Protein AF-A0A068NYD3-F1 (afdb_monomer)

Radius of gyration: 20.87 Å; Cα contacts (8 Å, |Δi|>4): 36; chains: 1; bounding box: 43×23×72 Å

Solvent-accessible surface area (backbone atoms only — not comparable to full-atom values): 6885 Å² total; per-residue (Å²): 129,61,69,72,59,52,58,53,51,62,75,49,73,64,50,73,67,46,50,54,52,45,50,53,50,46,52,56,43,50,52,53,52,49,50,52,62,70,72,45,58,91,89,52,62,68,66,62,52,49,62,60,47,47,58,55,53,51,52,44,47,54,59,46,49,74,66,44,53,74,72,40,41,55,53,50,53,50,54,48,52,52,48,50,49,49,54,73,71,51,92,68,76,65,102,68,69,100,66,81,82,77,86,81,90,78,84,80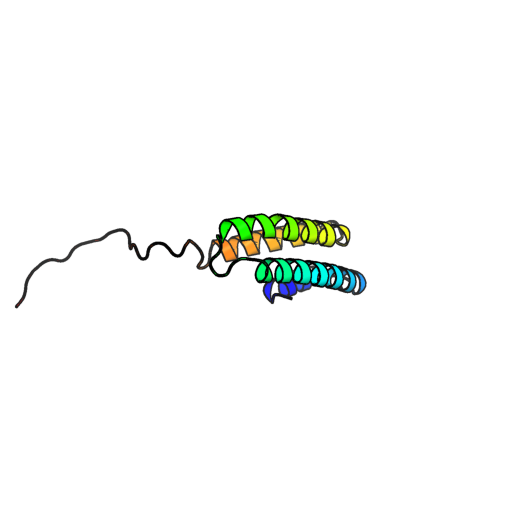,88,86,136

Mean predicted aligned error: 11.43 Å

Structure (mmCIF, N/CA/C/O backbone):
data_AF-A0A068NYD3-F1
#
_entry.id   AF-A0A068NYD3-F1
#
loop_
_atom_site.group_PDB
_atom_site.id
_atom_site.type_symbol
_atom_site.label_atom_id
_atom_site.label_alt_id
_atom_site.label_comp_id
_atom_site.label_asym_id
_atom_site.label_entity_id
_atom_site.label_seq_id
_atom_site.pdbx_PDB_ins_code
_atom_site.Cartn_x
_atom_site.Cartn_y
_atom_site.Cartn_z
_atom_site.occupancy
_atom_site.B_iso_or_equiv
_atom_site.auth_seq_id
_atom_site.auth_comp_id
_atom_site.auth_asym_id
_atom_site.auth_atom_id
_atom_site.pdbx_PDB_model_num
ATOM 1 N N . MET A 1 1 ? 3.382 7.100 -2.238 1.00 56.47 1 MET A N 1
ATOM 2 C CA . MET A 1 1 ? 1.978 6.631 -2.167 1.00 56.47 1 MET A CA 1
ATOM 3 C C . MET A 1 1 ? 1.281 6.905 -3.485 1.00 56.47 1 MET A C 1
ATOM 5 O O . MET A 1 1 ? 1.164 8.067 -3.857 1.00 56.47 1 MET A O 1
ATOM 9 N N . ALA A 1 2 ? 0.785 5.872 -4.167 1.00 69.44 2 ALA A N 1
ATOM 10 C CA . ALA A 1 2 ? -0.208 6.081 -5.218 1.00 69.44 2 ALA A CA 1
ATOM 11 C C . ALA A 1 2 ? -1.500 6.629 -4.584 1.00 69.44 2 ALA A C 1
ATOM 13 O O . ALA A 1 2 ? -1.915 6.143 -3.530 1.00 69.44 2 ALA A O 1
ATOM 14 N N . LYS A 1 3 ? -2.141 7.620 -5.218 1.00 74.50 3 LYS A N 1
ATOM 15 C CA . LYS A 1 3 ? -3.353 8.286 -4.697 1.00 74.50 3 LYS A CA 1
ATOM 16 C C . LYS A 1 3 ? -4.439 7.280 -4.289 1.00 74.50 3 LYS A C 1
ATOM 18 O O . LYS A 1 3 ? -4.979 7.356 -3.194 1.00 74.50 3 LYS A O 1
ATOM 23 N N . MET A 1 4 ? -4.639 6.258 -5.118 1.00 77.62 4 MET A N 1
ATOM 24 C CA . MET A 1 4 ? -5.637 5.210 -4.899 1.00 77.62 4 MET A CA 1
ATOM 25 C C . MET A 1 4 ? -5.388 4.378 -3.624 1.00 77.62 4 MET A C 1
ATOM 27 O O . MET A 1 4 ? -6.327 3.984 -2.937 1.00 77.62 4 MET A O 1
ATOM 31 N N . GLU A 1 5 ? -4.126 4.128 -3.275 1.00 77.69 5 GLU A N 1
ATOM 32 C CA . GLU A 1 5 ? -3.754 3.367 -2.076 1.00 77.69 5 GLU A CA 1
ATOM 33 C C . GLU A 1 5 ? -3.934 4.208 -0.802 1.00 77.69 5 GLU A C 1
ATOM 35 O O . GLU A 1 5 ? -4.422 3.707 0.213 1.00 77.69 5 GLU A O 1
ATOM 40 N N . ALA A 1 6 ? -3.627 5.507 -0.877 1.00 81.69 6 ALA A N 1
ATOM 41 C CA . ALA A 1 6 ? -3.877 6.448 0.211 1.00 81.69 6 ALA A CA 1
ATOM 42 C C . ALA A 1 6 ? -5.379 6.580 0.523 1.00 81.69 6 ALA A C 1
ATOM 44 O O . ALA A 1 6 ? -5.766 6.515 1.691 1.00 81.69 6 ALA A O 1
ATOM 45 N N . ASP A 1 7 ? -6.223 6.677 -0.509 1.00 85.06 7 ASP A N 1
ATOM 46 C CA . ASP A 1 7 ? -7.680 6.793 -0.362 1.00 85.06 7 ASP A CA 1
ATOM 47 C C . ASP A 1 7 ? -8.296 5.546 0.299 1.00 85.06 7 ASP A C 1
ATOM 49 O O . ASP A 1 7 ? -9.231 5.640 1.095 1.00 85.06 7 ASP A O 1
ATOM 53 N N . MET A 1 8 ? -7.756 4.357 0.021 1.00 84.75 8 MET A N 1
ATOM 54 C CA . MET A 1 8 ? -8.180 3.122 0.686 1.00 84.75 8 MET A CA 1
ATOM 55 C C . MET A 1 8 ? -7.777 3.092 2.152 1.00 84.75 8 MET A C 1
ATOM 57 O O . MET A 1 8 ? -8.605 2.783 3.004 1.00 84.75 8 MET A O 1
ATOM 61 N N . PHE A 1 9 ? -6.530 3.442 2.464 1.00 84.88 9 PHE A N 1
ATOM 62 C CA . PHE A 1 9 ? -6.062 3.478 3.847 1.00 84.88 9 PHE A CA 1
ATOM 63 C C . PHE A 1 9 ? -6.780 4.538 4.689 1.00 84.88 9 PHE A C 1
ATOM 65 O O . PHE A 1 9 ? -6.995 4.316 5.883 1.00 84.88 9 PHE A O 1
ATOM 72 N N . ALA A 1 10 ? -7.226 5.637 4.078 1.00 86.38 10 ALA A N 1
ATOM 73 C CA . ALA A 1 10 ? -8.085 6.617 4.735 1.00 86.38 10 ALA A CA 1
ATOM 74 C C . ALA A 1 10 ? -9.421 6.001 5.198 1.00 86.38 10 ALA A C 1
ATOM 76 O O . ALA A 1 10 ? -9.885 6.300 6.294 1.00 86.38 10 ALA A O 1
ATOM 77 N N . LYS A 1 11 ? -9.997 5.065 4.429 1.00 87.50 11 LYS A N 1
ATOM 78 C CA . LYS A 1 11 ? -11.266 4.385 4.760 1.00 87.50 11 LYS A CA 1
ATOM 79 C C . LYS A 1 11 ? -11.144 3.301 5.841 1.00 87.50 11 LYS A C 1
ATOM 81 O O . LYS A 1 11 ? -12.171 2.820 6.328 1.00 87.50 11 LYS A O 1
ATOM 86 N N . LEU A 1 12 ? -9.929 2.883 6.203 1.00 88.25 12 LEU A N 1
ATOM 87 C CA . LEU A 1 12 ? -9.676 1.800 7.167 1.00 88.25 12 LEU A CA 1
ATOM 88 C C . LEU A 1 12 ? -9.551 2.270 8.622 1.00 88.25 12 LEU A C 1
ATOM 90 O O . LEU A 1 12 ? -9.326 1.435 9.499 1.00 88.25 12 LEU A O 1
ATOM 94 N N . ASN A 1 13 ? -9.685 3.576 8.889 1.00 87.62 13 ASN A N 1
ATOM 95 C CA . ASN A 1 13 ? -9.557 4.150 10.234 1.00 87.62 13 ASN A CA 1
ATOM 96 C C . ASN A 1 13 ? -8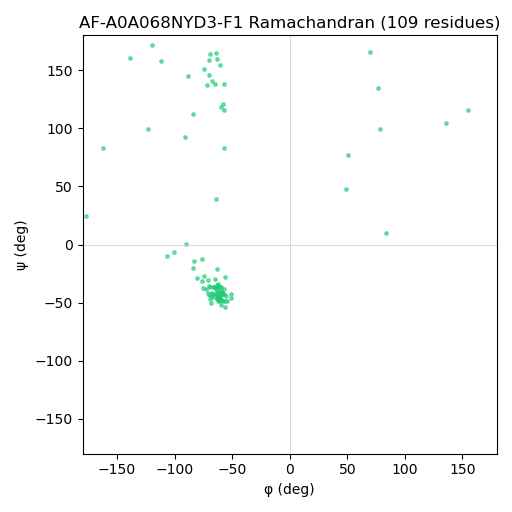.284 3.661 10.953 1.00 87.62 13 ASN A C 1
ATOM 98 O O . ASN A 1 13 ? -8.324 3.183 12.084 1.00 87.62 13 ASN A O 1
ATOM 102 N N . LEU A 1 14 ? -7.148 3.710 10.253 1.00 90.88 14 LEU A N 1
ATOM 103 C CA . LEU A 1 14 ? -5.868 3.240 10.783 1.00 90.88 14 LEU A CA 1
ATOM 104 C C . LEU A 1 14 ? -5.374 4.133 11.926 1.00 90.88 14 LEU A C 1
ATOM 106 O O . LEU A 1 14 ? -5.429 5.364 11.822 1.00 90.88 14 LEU A O 1
ATOM 110 N N . THR A 1 15 ? -4.792 3.520 12.957 1.00 92.75 15 THR A N 1
ATOM 111 C CA . THR A 1 15 ? -4.102 4.252 14.029 1.00 92.75 15 THR A CA 1
ATOM 112 C C . THR A 1 15 ? -2.807 4.896 13.522 1.00 92.75 15 THR A C 1
ATOM 114 O O . THR A 1 15 ? -2.288 4.541 12.456 1.00 92.75 15 THR A O 1
ATOM 117 N N . ALA A 1 16 ? -2.255 5.845 14.284 1.00 91.12 16 ALA A N 1
ATOM 118 C CA . ALA A 1 16 ? -0.978 6.480 13.951 1.00 91.12 16 ALA A CA 1
ATOM 119 C C . ALA A 1 16 ? 0.158 5.448 13.800 1.00 91.12 16 ALA A C 1
ATOM 121 O O . ALA A 1 16 ? 0.908 5.492 12.821 1.00 91.12 16 ALA A O 1
ATOM 122 N N . ASP A 1 17 ? 0.215 4.461 14.697 1.00 91.88 17 ASP A N 1
ATOM 123 C CA . ASP A 1 17 ? 1.225 3.400 14.659 1.00 91.88 17 ASP A CA 1
ATOM 124 C C . ASP A 1 17 ? 1.065 2.479 13.449 1.00 91.88 17 ASP A C 1
ATOM 126 O O . ASP A 1 17 ? 2.048 2.158 12.777 1.00 91.88 17 ASP A O 1
ATOM 130 N N . GLN A 1 18 ? -0.173 2.095 13.116 1.00 92.06 18 GLN A N 1
ATOM 131 C CA . GLN A 1 18 ? -0.460 1.307 11.914 1.00 92.06 18 GLN A CA 1
ATOM 132 C C . GLN A 1 18 ? -0.023 2.065 10.657 1.00 92.06 18 GLN A C 1
ATOM 134 O O . GLN A 1 18 ? 0.674 1.505 9.810 1.00 92.06 18 GLN A O 1
ATOM 139 N N . LYS A 1 19 ? -0.354 3.360 10.558 1.00 90.44 19 LYS A N 1
ATOM 140 C CA . LYS A 1 19 ? 0.073 4.222 9.444 1.00 90.44 19 LYS A CA 1
ATOM 141 C C . LYS A 1 19 ? 1.598 4.295 9.340 1.00 90.44 19 LYS A C 1
ATOM 143 O O . LYS A 1 19 ? 2.126 4.216 8.232 1.00 90.44 19 LYS A O 1
ATOM 148 N N . LYS A 1 20 ? 2.312 4.419 10.465 1.00 92.25 20 LYS A N 1
ATOM 149 C CA . LYS A 1 20 ? 3.783 4.467 10.491 1.00 92.25 20 LYS A CA 1
ATOM 150 C C . LYS A 1 20 ? 4.399 3.155 9.992 1.00 92.25 20 LYS A C 1
ATOM 152 O O . LYS A 1 20 ? 5.270 3.197 9.125 1.00 92.25 20 LYS A O 1
ATOM 157 N N . LYS A 1 21 ? 3.900 2.001 10.456 1.00 93.00 21 LYS A N 1
ATOM 158 C CA . LYS A 1 21 ? 4.350 0.675 9.988 1.00 93.00 21 LYS A CA 1
ATOM 159 C C . LYS A 1 21 ? 4.076 0.472 8.495 1.00 93.00 21 LYS A C 1
ATOM 161 O O . LYS A 1 21 ? 4.979 0.095 7.753 1.00 93.00 21 LYS A O 1
ATOM 166 N N . ILE A 1 22 ? 2.868 0.809 8.037 1.00 91.38 22 ILE A N 1
ATOM 167 C CA . ILE A 1 22 ? 2.469 0.691 6.624 1.00 91.38 22 ILE A CA 1
ATOM 168 C C . ILE A 1 22 ? 3.346 1.565 5.721 1.00 91.38 22 ILE A C 1
ATOM 170 O O . ILE A 1 22 ? 3.774 1.094 4.668 1.00 91.38 22 ILE A O 1
ATOM 174 N N . LYS A 1 23 ? 3.671 2.799 6.132 1.00 90.81 23 LYS A N 1
ATOM 175 C CA . LYS A 1 23 ? 4.616 3.661 5.400 1.00 90.81 23 LYS A CA 1
ATOM 176 C C . LYS A 1 23 ? 5.998 3.014 5.268 1.00 90.81 23 LYS A C 1
ATOM 178 O O . LYS A 1 23 ? 6.582 3.071 4.191 1.00 90.81 23 LYS A O 1
ATOM 183 N N . GLY A 1 24 ? 6.495 2.365 6.324 1.00 92.75 24 GLY A N 1
ATOM 184 C CA . GLY A 1 24 ? 7.756 1.618 6.282 1.00 92.75 24 GLY A CA 1
ATOM 185 C C . GLY A 1 24 ? 7.721 0.466 5.272 1.00 92.75 24 GLY A C 1
ATOM 186 O O . GLY A 1 24 ? 8.601 0.357 4.418 1.00 92.75 24 GLY A O 1
ATOM 187 N N . PHE A 1 25 ? 6.659 -0.344 5.297 1.00 93.38 25 PHE A N 1
ATOM 188 C CA . PHE A 1 25 ? 6.471 -1.421 4.318 1.00 93.38 25 PHE A CA 1
ATOM 189 C C . PHE A 1 25 ? 6.346 -0.894 2.888 1.00 93.38 25 PHE A C 1
ATOM 191 O O . PHE A 1 25 ? 6.833 -1.522 1.948 1.00 93.38 25 PHE A O 1
ATOM 198 N N . GLN A 1 26 ? 5.719 0.269 2.715 1.00 90.19 26 GLN A N 1
ATOM 199 C CA . GLN A 1 26 ? 5.544 0.881 1.407 1.00 90.19 26 GLN A CA 1
ATOM 200 C C . GLN A 1 26 ? 6.867 1.397 0.852 1.00 90.19 26 GLN A C 1
ATOM 202 O O . GLN A 1 26 ? 7.173 1.114 -0.297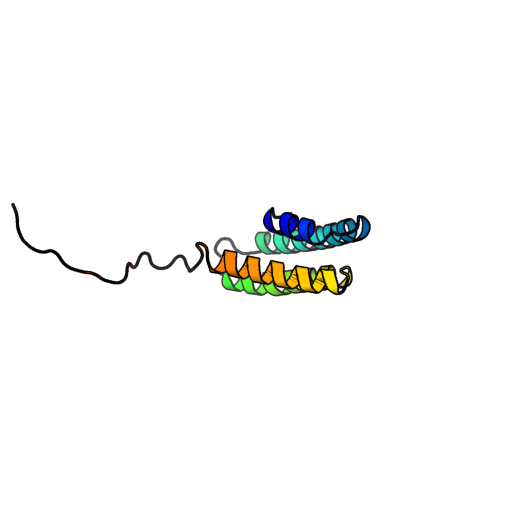 1.00 90.19 26 GLN A O 1
ATOM 207 N N . ALA A 1 27 ? 7.693 2.056 1.667 1.00 92.44 27 ALA A N 1
ATOM 208 C CA . ALA A 1 27 ? 9.030 2.472 1.252 1.00 92.44 27 ALA A CA 1
ATOM 209 C C . ALA A 1 27 ? 9.888 1.270 0.816 1.00 92.44 27 ALA A C 1
ATOM 211 O O . ALA A 1 27 ? 10.557 1.321 -0.216 1.00 92.44 27 ALA A O 1
ATOM 212 N N . ALA A 1 28 ? 9.814 0.155 1.554 1.00 92.31 28 ALA A N 1
ATOM 213 C CA . ALA A 1 28 ? 10.510 -1.078 1.193 1.00 92.31 28 ALA A CA 1
ATOM 214 C C . ALA A 1 28 ? 9.996 -1.676 -0.130 1.00 92.31 28 ALA A C 1
ATOM 216 O O . ALA A 1 28 ? 10.792 -2.100 -0.972 1.00 92.31 28 ALA A O 1
ATOM 217 N N . ARG A 1 29 ? 8.673 -1.688 -0.339 1.00 92.81 29 ARG A N 1
ATOM 218 C CA . ARG A 1 29 ? 8.059 -2.081 -1.613 1.00 92.81 29 ARG A CA 1
ATOM 219 C C . ARG A 1 29 ? 8.531 -1.169 -2.743 1.00 92.81 29 ARG A C 1
ATOM 221 O O . ARG A 1 29 ? 9.006 -1.679 -3.749 1.00 92.81 29 ARG A O 1
ATOM 228 N N . ASP A 1 30 ? 8.432 0.144 -2.578 1.00 90.75 30 ASP A N 1
ATOM 229 C CA . ASP A 1 30 ? 8.775 1.136 -3.598 1.00 90.75 30 ASP A CA 1
ATOM 230 C C . ASP A 1 30 ? 10.248 1.018 -4.012 1.00 90.75 30 ASP A C 1
ATOM 232 O O . ASP A 1 30 ? 10.555 1.043 -5.202 1.00 90.75 30 ASP A O 1
ATOM 236 N N . ALA A 1 31 ? 11.156 0.781 -3.060 1.00 92.94 31 ALA A N 1
ATOM 237 C CA . ALA A 1 31 ? 12.563 0.516 -3.352 1.00 92.94 31 ALA A CA 1
ATOM 238 C C . ALA A 1 31 ? 12.754 -0.753 -4.203 1.00 92.94 31 ALA A C 1
ATOM 240 O O . ALA A 1 31 ? 13.476 -0.720 -5.203 1.00 92.94 31 ALA A O 1
ATOM 241 N N . LYS A 1 32 ? 12.072 -1.857 -3.857 1.00 92.19 32 LYS A N 1
ATOM 242 C CA . LYS A 1 32 ? 12.108 -3.103 -4.645 1.00 92.19 32 LYS A CA 1
ATOM 243 C C . LYS A 1 32 ? 11.536 -2.896 -6.048 1.00 92.19 32 LYS A C 1
ATOM 245 O O . LYS A 1 32 ? 12.152 -3.324 -7.018 1.00 92.19 32 LYS A O 1
ATOM 250 N N . MET A 1 33 ? 10.400 -2.207 -6.161 1.00 89.69 33 MET A N 1
ATOM 251 C CA . MET A 1 33 ? 9.743 -1.909 -7.438 1.00 89.69 33 MET A CA 1
ATOM 252 C C . MET A 1 33 ? 10.623 -1.025 -8.326 1.00 89.69 33 MET A C 1
ATOM 254 O O . MET A 1 33 ? 10.797 -1.327 -9.504 1.00 89.69 33 MET A O 1
ATOM 258 N N . LYS A 1 34 ? 11.216 0.033 -7.756 1.00 90.62 34 LYS A N 1
ATOM 259 C CA . LYS A 1 34 ? 12.134 0.931 -8.463 1.00 90.62 34 LYS A CA 1
ATOM 260 C C . LYS A 1 34 ? 13.348 0.166 -8.968 1.00 90.62 34 LYS A C 1
ATOM 262 O O . LYS A 1 34 ? 13.661 0.275 -10.147 1.00 90.62 34 LYS A O 1
ATOM 267 N N . LYS A 1 35 ? 13.977 -0.648 -8.109 1.00 90.56 35 LYS A N 1
ATOM 268 C CA . LYS A 1 35 ? 15.103 -1.503 -8.504 1.00 90.56 35 LYS A CA 1
ATOM 269 C C . LYS A 1 35 ? 14.709 -2.379 -9.688 1.00 90.56 35 LYS A C 1
ATOM 271 O O . LYS A 1 35 ? 15.408 -2.363 -10.692 1.00 90.56 35 LYS A O 1
ATOM 276 N N . LEU A 1 36 ? 13.559 -3.044 -9.601 1.00 88.38 36 LEU A N 1
ATOM 277 C CA . LEU A 1 36 ? 13.072 -3.940 -10.644 1.00 88.38 36 LEU A CA 1
ATOM 278 C C . LEU A 1 36 ? 12.846 -3.226 -11.982 1.00 88.38 36 LEU A C 1
ATOM 280 O O . LEU A 1 36 ? 13.275 -3.720 -13.018 1.00 88.38 36 LEU A O 1
ATOM 284 N N . MET A 1 37 ? 12.247 -2.033 -11.956 1.00 85.69 37 MET A N 1
ATOM 285 C CA . MET A 1 37 ? 12.072 -1.204 -13.153 1.00 85.69 37 MET A CA 1
ATOM 286 C C . MET A 1 37 ? 13.396 -0.700 -13.729 1.00 85.69 37 MET A C 1
ATOM 288 O O . MET A 1 37 ? 13.531 -0.619 -14.943 1.00 85.69 37 MET A O 1
ATOM 292 N N . THR A 1 38 ? 14.374 -0.368 -12.883 1.00 87.62 38 THR A N 1
ATOM 293 C CA . THR A 1 38 ? 15.688 0.103 -13.347 1.00 87.62 38 THR A CA 1
ATOM 294 C C . THR A 1 38 ? 16.581 -1.012 -13.882 1.00 87.62 38 THR A C 1
ATOM 296 O O . THR A 1 38 ? 17.387 -0.763 -14.769 1.00 87.62 38 THR A O 1
ATOM 299 N N . THR A 1 39 ? 16.454 -2.232 -13.353 1.00 85.44 39 THR A N 1
ATOM 300 C CA . THR A 1 39 ? 17.219 -3.400 -13.816 1.00 85.44 39 THR A CA 1
ATOM 301 C C . THR A 1 39 ? 16.586 -4.066 -15.030 1.00 85.44 39 THR A C 1
ATOM 303 O O . THR A 1 39 ? 17.210 -4.915 -15.658 1.00 85.44 39 THR A O 1
ATOM 306 N N . ALA A 1 40 ? 15.335 -3.727 -15.340 1.00 82.56 40 ALA A N 1
ATOM 307 C CA . ALA A 1 40 ? 14.647 -4.278 -16.487 1.00 82.56 40 ALA A CA 1
ATOM 308 C C . ALA A 1 40 ? 15.224 -3.711 -17.792 1.00 82.56 40 ALA A C 1
ATOM 310 O O . ALA A 1 40 ? 15.449 -2.500 -17.886 1.00 82.56 40 ALA A O 1
ATOM 311 N N . PRO A 1 41 ? 15.424 -4.552 -18.821 1.00 76.81 41 PRO A N 1
ATOM 312 C CA . PRO A 1 41 ? 15.830 -4.078 -20.136 1.00 76.81 41 PRO A CA 1
ATOM 313 C C . PRO A 1 41 ? 14.823 -3.054 -20.669 1.00 76.81 41 PRO A C 1
ATOM 315 O O . PRO A 1 41 ? 13.609 -3.256 -20.566 1.00 76.81 41 PRO A O 1
ATOM 318 N N . LYS A 1 42 ? 15.308 -1.968 -21.283 1.00 76.56 42 LYS A N 1
ATOM 319 C CA . LYS A 1 42 ? 14.434 -1.051 -22.030 1.00 76.56 42 LYS A CA 1
ATOM 320 C C . LYS A 1 42 ? 13.760 -1.839 -23.159 1.00 76.56 42 LYS A C 1
ATOM 322 O O . LYS A 1 42 ? 14.449 -2.378 -24.015 1.00 76.56 42 LYS A O 1
ATOM 327 N N . GLY A 1 43 ? 12.428 -1.924 -23.132 1.00 69.81 43 GLY A N 1
ATOM 328 C CA . GLY A 1 43 ? 11.648 -2.739 -24.076 1.00 69.81 43 GLY A CA 1
ATOM 329 C C . GLY A 1 43 ? 11.514 -4.222 -23.701 1.00 69.81 43 GLY A C 1
ATOM 330 O O . GLY A 1 43 ? 11.045 -5.005 -24.520 1.00 69.81 43 GLY A O 1
ATOM 331 N N . GLY A 1 44 ? 11.915 -4.619 -22.487 1.00 72.00 44 GLY A N 1
ATOM 332 C CA . GLY A 1 44 ? 11.754 -5.987 -21.992 1.00 72.00 44 GLY A CA 1
ATOM 333 C C . GLY A 1 44 ? 10.290 -6.419 -21.856 1.00 72.00 44 GLY A C 1
ATOM 334 O O . GLY A 1 44 ? 9.391 -5.582 -21.755 1.00 72.00 44 GLY A O 1
ATOM 335 N N . ASP A 1 45 ? 10.060 -7.737 -21.830 1.00 82.69 45 ASP A N 1
ATOM 336 C CA . ASP A 1 45 ? 8.719 -8.327 -21.783 1.00 82.69 45 ASP A CA 1
ATOM 337 C C . ASP A 1 45 ? 7.916 -7.825 -20.560 1.00 82.69 45 ASP A C 1
ATOM 339 O O . ASP A 1 45 ? 8.258 -8.134 -19.408 1.00 82.69 45 ASP A O 1
ATOM 343 N N . PRO A 1 46 ? 6.805 -7.096 -20.781 1.00 78.25 46 PRO A N 1
ATOM 344 C CA . PRO A 1 46 ? 5.924 -6.645 -19.711 1.00 78.25 46 PRO A CA 1
ATOM 345 C C . PRO A 1 46 ? 5.390 -7.790 -18.839 1.00 78.25 46 PRO A C 1
ATOM 347 O O . PRO A 1 46 ? 5.113 -7.582 -17.655 1.00 78.25 46 PRO A O 1
ATOM 350 N N . ARG A 1 47 ? 5.253 -9.009 -19.383 1.00 83.50 47 ARG A N 1
ATOM 351 C CA . ARG A 1 47 ? 4.792 -10.182 -18.623 1.00 83.50 47 ARG A CA 1
ATOM 352 C C . ARG A 1 47 ? 5.848 -10.686 -17.649 1.00 83.50 47 ARG A C 1
ATOM 354 O O . ARG A 1 47 ? 5.500 -11.069 -16.527 1.00 83.50 47 ARG A O 1
ATOM 361 N N . ALA A 1 48 ? 7.120 -10.654 -18.042 1.00 83.94 48 ALA A N 1
ATOM 362 C CA . ALA A 1 48 ? 8.232 -11.005 -17.165 1.00 83.94 48 ALA A CA 1
ATOM 363 C C . ALA A 1 48 ? 8.298 -10.035 -15.975 1.00 83.94 48 ALA A C 1
ATOM 365 O O . ALA A 1 48 ? 8.305 -10.462 -14.820 1.00 83.94 48 ALA A O 1
ATOM 366 N N . LEU A 1 49 ? 8.196 -8.732 -16.253 1.00 84.81 49 LEU A N 1
ATOM 367 C CA . LEU A 1 49 ? 8.086 -7.685 -15.234 1.00 84.81 49 LEU A CA 1
ATOM 368 C C . LEU A 1 49 ? 6.897 -7.910 -14.292 1.00 84.81 49 LEU A C 1
ATOM 370 O O . LEU A 1 49 ? 7.048 -7.890 -13.070 1.00 84.81 49 LEU A O 1
ATOM 374 N N . PHE A 1 50 ? 5.709 -8.173 -14.842 1.00 85.00 50 PHE A N 1
ATOM 375 C CA . PHE A 1 50 ? 4.507 -8.428 -14.047 1.00 85.00 50 PHE A CA 1
ATOM 376 C C . PHE A 1 50 ? 4.659 -9.642 -13.123 1.00 85.00 50 PHE A C 1
ATOM 378 O O . PHE A 1 50 ? 4.260 -9.598 -11.954 1.00 85.00 50 PHE A O 1
ATOM 385 N N . SER A 1 51 ? 5.284 -10.708 -13.623 1.00 87.94 51 SER A N 1
ATOM 386 C CA . SER A 1 51 ? 5.557 -11.923 -12.852 1.00 87.94 51 SER A CA 1
ATOM 387 C C . SER A 1 51 ? 6.476 -11.647 -11.664 1.00 87.94 51 SER A C 1
ATOM 389 O O . SER A 1 51 ? 6.264 -12.217 -10.596 1.00 87.94 51 SER A O 1
ATOM 391 N N . GLN A 1 52 ? 7.424 -10.717 -11.805 1.00 88.38 52 GLN A N 1
ATOM 392 C CA . GLN A 1 52 ? 8.293 -10.284 -10.711 1.00 88.38 52 GLN A CA 1
ATOM 393 C C . GLN A 1 52 ? 7.634 -9.261 -9.766 1.00 88.38 52 GLN A C 1
ATOM 395 O O . GLN A 1 52 ? 7.921 -9.243 -8.568 1.00 88.38 52 GLN A O 1
ATOM 400 N N . PHE A 1 53 ? 6.701 -8.439 -10.251 1.00 88.06 53 PHE A N 1
ATOM 401 C CA . PHE A 1 53 ? 5.942 -7.509 -9.406 1.00 88.06 53 PHE A CA 1
ATOM 402 C C . PHE A 1 53 ? 4.926 -8.198 -8.497 1.00 88.06 53 PHE A C 1
ATOM 404 O O . PHE A 1 53 ? 4.625 -7.711 -7.399 1.00 88.06 53 PHE A O 1
ATOM 411 N N . ARG A 1 54 ? 4.380 -9.330 -8.944 1.00 89.19 54 ARG A N 1
ATOM 412 C CA . ARG A 1 54 ? 3.393 -10.109 -8.199 1.00 89.19 54 ARG A CA 1
ATOM 413 C C . ARG A 1 54 ? 3.884 -10.533 -6.803 1.00 89.19 54 ARG A C 1
ATOM 415 O O . ARG A 1 54 ? 3.174 -10.202 -5.852 1.00 89.19 54 ARG A O 1
ATOM 422 N N . PRO A 1 55 ? 5.044 -11.196 -6.623 1.00 92.31 55 PRO A N 1
ATOM 423 C CA . PRO A 1 55 ? 5.527 -11.575 -5.295 1.00 92.31 55 PRO A CA 1
ATOM 424 C C . PRO A 1 55 ? 5.803 -10.355 -4.407 1.00 92.31 55 PRO A C 1
ATOM 426 O O . PRO A 1 55 ? 5.358 -10.334 -3.266 1.00 92.31 55 PRO A O 1
ATOM 429 N N . ILE A 1 56 ? 6.395 -9.279 -4.944 1.00 92.06 56 ILE A N 1
ATOM 430 C CA . ILE A 1 56 ? 6.632 -8.032 -4.189 1.00 92.06 56 ILE A CA 1
ATOM 431 C C . ILE 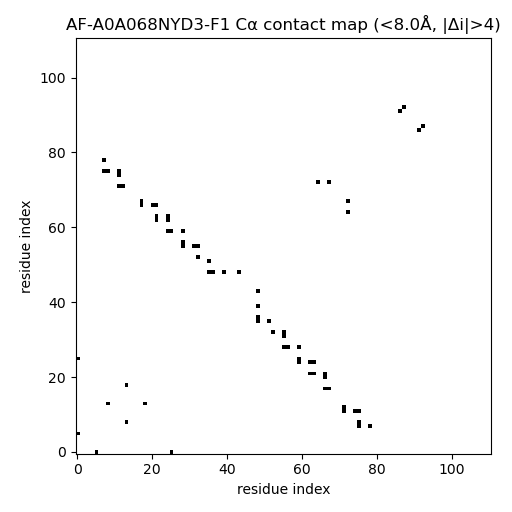A 1 56 ? 5.316 -7.461 -3.637 1.00 92.06 56 ILE A C 1
ATOM 433 O O . ILE A 1 56 ? 5.238 -7.025 -2.487 1.00 92.06 56 ILE A O 1
ATOM 437 N N . SER A 1 57 ? 4.265 -7.475 -4.457 1.00 89.50 57 SER A N 1
ATOM 438 C CA . SER A 1 57 ? 2.940 -6.995 -4.061 1.00 89.50 57 SER A CA 1
ATOM 439 C C . SER A 1 57 ? 2.263 -7.921 -3.044 1.00 89.50 57 SER A C 1
ATOM 441 O O . SER A 1 57 ? 1.564 -7.441 -2.152 1.00 89.50 57 SER A O 1
ATOM 443 N N . GLN A 1 58 ? 2.457 -9.239 -3.161 1.00 92.06 58 GLN A N 1
ATOM 444 C CA . GLN A 1 58 ? 1.942 -10.223 -2.204 1.00 92.06 58 GLN A CA 1
ATOM 445 C C . GLN A 1 58 ? 2.625 -10.103 -0.839 1.00 92.06 58 GLN A C 1
ATOM 447 O O . GLN A 1 58 ? 1.936 -10.118 0.180 1.00 92.06 58 GLN A O 1
ATOM 452 N N . ASP A 1 59 ? 3.944 -9.931 -0.813 1.00 92.88 59 ASP A N 1
ATOM 453 C CA . ASP A 1 59 ? 4.705 -9.746 0.422 1.00 92.88 59 ASP A CA 1
ATOM 454 C C . ASP A 1 59 ? 4.270 -8.476 1.145 1.00 92.88 59 ASP A C 1
ATOM 456 O O . ASP A 1 59 ? 3.920 -8.520 2.324 1.00 92.88 59 ASP A O 1
ATOM 460 N N . TYR A 1 60 ? 4.192 -7.358 0.416 1.00 92.69 60 TYR A N 1
ATOM 461 C CA . TYR A 1 60 ? 3.690 -6.101 0.965 1.00 92.69 60 TYR A CA 1
ATOM 462 C C . TYR A 1 60 ? 2.290 -6.264 1.563 1.00 92.69 60 TYR A C 1
ATOM 464 O O . TYR A 1 60 ? 2.031 -5.809 2.675 1.00 92.69 60 TYR A O 1
ATOM 472 N N . ARG A 1 61 ? 1.395 -6.963 0.854 1.00 90.75 61 ARG A N 1
ATOM 473 C CA . ARG A 1 61 ? 0.039 -7.233 1.332 1.00 90.75 61 ARG A CA 1
ATOM 474 C C . ARG A 1 61 ? 0.045 -8.002 2.653 1.00 90.75 61 ARG A C 1
ATOM 476 O O . ARG A 1 61 ? -0.645 -7.586 3.578 1.00 90.75 61 ARG A O 1
ATOM 483 N N . LYS A 1 62 ? 0.835 -9.073 2.763 1.00 93.38 62 LYS A N 1
ATOM 484 C CA . LYS A 1 62 ? 0.958 -9.848 4.009 1.00 93.38 62 LYS A CA 1
ATOM 485 C C . LYS A 1 62 ? 1.477 -8.985 5.162 1.00 93.38 62 LYS A C 1
ATOM 487 O O . LYS A 1 62 ? 0.961 -9.081 6.272 1.00 93.38 62 LYS A O 1
ATOM 492 N N . SER A 1 63 ? 2.453 -8.111 4.901 1.00 93.56 63 SER A N 1
ATOM 493 C CA . SER A 1 63 ? 2.975 -7.173 5.905 1.00 93.56 63 SER A CA 1
ATOM 494 C C . SER A 1 63 ? 1.943 -6.130 6.338 1.00 93.56 63 SER A C 1
ATOM 496 O O . SER A 1 63 ? 1.890 -5.763 7.506 1.00 93.56 63 SER A O 1
ATOM 498 N N . VAL A 1 64 ? 1.102 -5.648 5.421 1.00 91.75 64 VAL A N 1
ATOM 499 C CA . VAL A 1 64 ? -0.002 -4.746 5.773 1.00 91.75 64 VAL A CA 1
ATOM 500 C C . VAL A 1 64 ? -1.046 -5.496 6.595 1.00 91.75 64 VAL A C 1
ATOM 502 O O . VAL A 1 64 ? -1.407 -5.041 7.673 1.00 91.75 64 VAL A O 1
ATOM 505 N N . GLU A 1 65 ? -1.497 -6.665 6.143 1.00 91.88 65 GLU A N 1
ATOM 506 C CA . GLU A 1 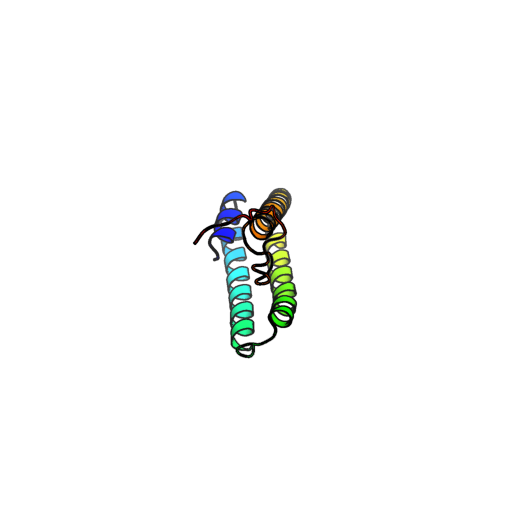65 ? -2.486 -7.467 6.866 1.00 91.88 65 GLU A CA 1
ATOM 507 C C . GLU A 1 65 ?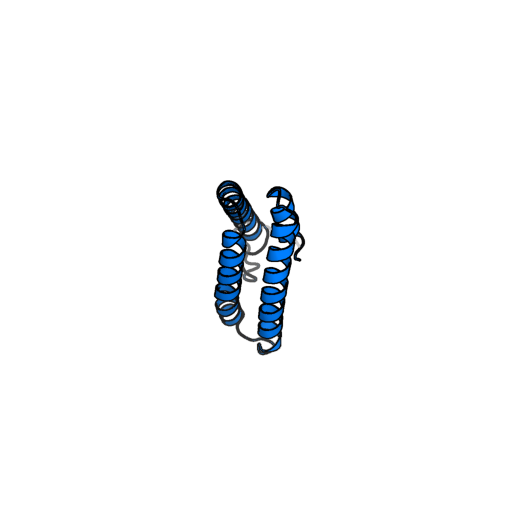 -2.013 -7.816 8.282 1.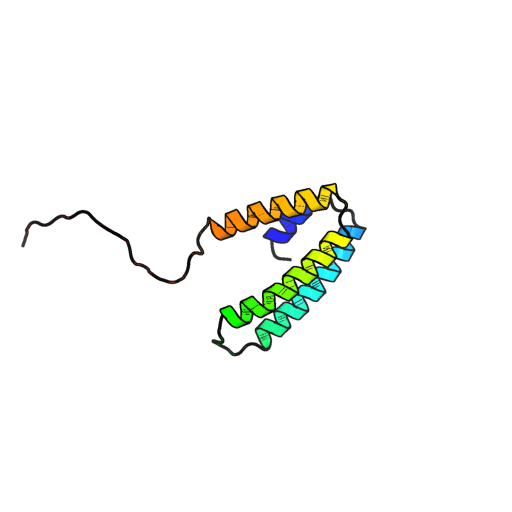00 91.88 65 GLU A C 1
ATOM 509 O O . GLU A 1 65 ? -2.814 -7.755 9.209 1.00 91.88 65 GLU A O 1
ATOM 514 N N . SER A 1 66 ? -0.729 -8.106 8.505 1.00 94.12 66 SER A N 1
ATOM 515 C CA . SER A 1 66 ? -0.228 -8.436 9.848 1.00 94.12 66 SER A CA 1
ATOM 516 C C . SER A 1 66 ? -0.365 -7.297 10.868 1.00 94.12 66 SER A C 1
ATOM 518 O O . SER A 1 66 ? -0.404 -7.567 12.066 1.00 94.12 66 SER A O 1
ATOM 520 N N . VAL A 1 67 ? -0.489 -6.042 10.419 1.00 94.12 67 VAL A N 1
ATOM 521 C CA . VAL A 1 67 ? -0.695 -4.878 11.299 1.00 94.12 67 VAL A CA 1
ATOM 522 C C . VAL A 1 67 ? -2.150 -4.406 11.361 1.00 94.12 67 VAL A C 1
ATOM 524 O O . VAL A 1 67 ? -2.466 -3.524 12.163 1.00 94.12 67 VAL A O 1
ATOM 527 N N . LEU A 1 68 ? -3.041 -4.972 10.541 1.00 92.38 68 LEU A N 1
ATOM 528 C CA . LEU A 1 68 ? -4.473 -4.668 10.537 1.00 92.38 68 LEU A CA 1
ATOM 529 C C . LEU A 1 68 ? -5.242 -5.554 11.527 1.00 92.38 68 LEU A C 1
ATOM 531 O O . LEU A 1 68 ? -4.972 -6.747 11.673 1.00 92.38 68 LEU A O 1
ATOM 535 N N . LYS A 1 69 ? -6.273 -4.978 12.151 1.00 93.50 69 LYS A N 1
ATOM 536 C CA . LYS A 1 69 ? -7.274 -5.729 12.925 1.00 93.50 69 LYS A CA 1
ATOM 537 C C . LYS A 1 69 ? -8.166 -6.575 11.995 1.00 93.50 69 LYS A C 1
ATOM 539 O O . LYS A 1 69 ? -8.282 -6.228 10.818 1.00 93.50 69 LYS A O 1
ATOM 544 N N . PRO A 1 70 ? -8.840 -7.631 12.491 1.00 92.19 70 PRO A N 1
ATOM 545 C CA . PRO A 1 70 ? -9.714 -8.484 11.674 1.00 92.19 70 PRO A CA 1
ATOM 546 C C . PRO A 1 70 ? -10.747 -7.703 10.845 1.00 92.19 70 PRO A C 1
ATOM 548 O O . PRO A 1 70 ? -10.840 -7.899 9.633 1.00 92.19 70 PRO A O 1
ATOM 551 N N . ASP A 1 71 ? -11.428 -6.730 11.454 1.00 90.44 71 ASP A N 1
ATOM 552 C CA . ASP A 1 71 ? -12.432 -5.911 10.759 1.00 90.44 71 ASP A CA 1
ATOM 553 C C . ASP A 1 71 ? -11.814 -5.026 9.667 1.00 90.44 71 ASP A C 1
ATOM 555 O O . ASP A 1 71 ? -12.370 -4.851 8.581 1.00 90.44 71 ASP A O 1
ATOM 559 N N . GLN A 1 72 ? -10.611 -4.503 9.926 1.00 92.00 72 GLN A N 1
ATOM 560 C CA . GLN A 1 72 ? -9.862 -3.699 8.961 1.00 92.00 72 GLN A CA 1
ATOM 561 C C . GLN A 1 72 ? -9.361 -4.554 7.792 1.00 92.00 72 GLN A C 1
ATOM 563 O O . GLN A 1 72 ? -9.368 -4.074 6.661 1.00 92.00 72 GLN A O 1
ATOM 568 N N . LYS A 1 73 ? -8.964 -5.812 8.033 1.00 91.81 73 LYS A N 1
ATOM 569 C CA . LYS A 1 73 ? -8.571 -6.762 6.977 1.00 91.81 73 LYS A CA 1
ATOM 570 C C . LYS A 1 73 ? -9.726 -7.032 6.021 1.00 91.81 73 LYS A C 1
ATOM 572 O O . LYS A 1 73 ? -9.548 -6.910 4.814 1.00 91.81 73 LYS A O 1
ATOM 577 N N . LYS A 1 74 ? -10.918 -7.316 6.554 1.00 91.81 74 LYS A N 1
ATOM 578 C CA . LYS A 1 74 ? -12.115 -7.552 5.735 1.00 91.81 74 LYS A CA 1
ATOM 579 C C . LYS A 1 74 ? -12.424 -6.343 4.848 1.00 91.81 74 LYS A C 1
ATOM 581 O O . LYS A 1 74 ? -12.543 -6.477 3.633 1.00 91.81 74 LYS A O 1
ATOM 586 N N . LYS A 1 75 ? -12.429 -5.141 5.435 1.00 91.44 75 LYS A N 1
ATOM 587 C CA . LYS A 1 75 ? -12.648 -3.894 4.690 1.00 91.44 75 LYS A CA 1
ATOM 588 C C . LYS A 1 75 ? -11.546 -3.622 3.659 1.00 91.44 75 LYS A C 1
ATOM 590 O O . LYS A 1 75 ? -11.836 -3.141 2.568 1.00 91.44 75 LYS A O 1
ATOM 595 N N . 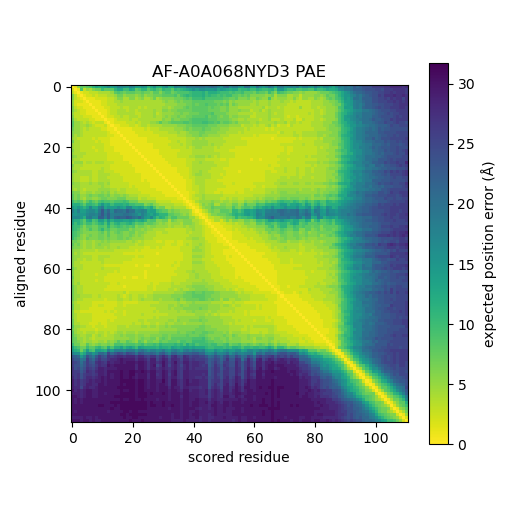TYR A 1 76 ? -10.293 -3.936 3.985 1.00 91.12 76 TYR A N 1
ATOM 596 C CA . TYR A 1 76 ? -9.162 -3.818 3.065 1.00 91.12 76 TYR A CA 1
ATOM 597 C C . TYR A 1 76 ? -9.335 -4.730 1.849 1.00 91.12 76 TYR A C 1
ATOM 599 O O . TYR A 1 76 ? -9.148 -4.283 0.717 1.00 91.12 76 TYR A O 1
ATOM 607 N N . ASP A 1 77 ? -9.741 -5.979 2.068 1.00 90.31 77 ASP A N 1
ATOM 608 C CA . ASP A 1 77 ? -9.992 -6.937 0.997 1.00 90.31 77 ASP A CA 1
ATOM 609 C C . ASP A 1 77 ? -11.135 -6.510 0.080 1.00 90.31 77 ASP A C 1
ATOM 611 O O . ASP A 1 77 ? -10.999 -6.599 -1.144 1.00 90.31 77 ASP A O 1
ATOM 615 N N . ASP A 1 78 ? -12.226 -6.001 0.646 1.00 90.88 78 ASP A N 1
ATOM 616 C CA . ASP A 1 78 ? -13.373 -5.535 -0.131 1.00 90.88 78 ASP A CA 1
ATOM 617 C C . ASP A 1 78 ? -13.025 -4.291 -0.960 1.00 90.88 78 ASP A C 1
ATOM 619 O O . ASP A 1 78 ? -13.260 -4.276 -2.170 1.00 90.88 78 ASP A O 1
ATOM 623 N N . LEU A 1 79 ? -12.340 -3.304 -0.366 1.00 89.25 79 LEU A N 1
ATOM 624 C CA . LEU A 1 79 ? -11.840 -2.130 -1.094 1.00 89.25 79 LEU A CA 1
ATOM 625 C C . LEU A 1 79 ? -10.878 -2.527 -2.221 1.00 89.25 79 LEU A C 1
ATOM 627 O O . LEU A 1 79 ? -10.897 -1.939 -3.303 1.00 89.25 79 LEU A O 1
ATOM 631 N N . ARG A 1 80 ? -10.053 -3.555 -2.007 1.00 86.38 80 ARG A N 1
ATOM 632 C CA . ARG A 1 80 ? -9.164 -4.092 -3.041 1.00 86.38 80 ARG A CA 1
ATOM 633 C C . ARG A 1 80 ? -9.917 -4.775 -4.176 1.00 86.38 80 ARG A C 1
ATOM 635 O O . ARG A 1 80 ? -9.515 -4.629 -5.332 1.00 86.38 80 ARG A O 1
ATOM 642 N N . LYS A 1 81 ? -10.951 -5.563 -3.871 1.00 87.25 81 LYS A N 1
ATOM 643 C CA . LYS A 1 81 ? -11.804 -6.189 -4.893 1.00 87.25 81 LYS A CA 1
ATOM 644 C C . LYS A 1 81 ? -12.490 -5.112 -5.726 1.00 87.25 81 LYS A C 1
ATOM 646 O O . LYS A 1 81 ? -12.450 -5.194 -6.948 1.00 87.25 81 LYS A O 1
ATOM 651 N N . GLU A 1 82 ? -13.014 -4.077 -5.075 1.00 86.62 82 GLU A N 1
ATOM 652 C CA . GLU A 1 82 ? -13.626 -2.922 -5.731 1.00 86.62 82 GLU A CA 1
ATOM 653 C C . GLU A 1 82 ? -12.622 -2.185 -6.628 1.00 86.62 82 GLU A C 1
ATOM 655 O O . GLU A 1 82 ? -12.917 -1.902 -7.785 1.00 86.62 82 GLU A O 1
ATOM 660 N N . MET A 1 83 ? -11.399 -1.934 -6.150 1.00 80.81 83 MET A N 1
ATOM 661 C CA . MET A 1 83 ? -10.341 -1.348 -6.980 1.00 80.81 83 MET A CA 1
ATOM 662 C C . MET A 1 83 ? -9.983 -2.220 -8.174 1.00 80.81 83 MET A C 1
ATOM 664 O O . MET A 1 83 ? -9.799 -1.700 -9.270 1.00 80.81 83 MET A O 1
ATOM 668 N N . ARG A 1 84 ? -9.861 -3.538 -7.980 1.00 80.62 84 ARG A N 1
ATOM 669 C CA . ARG A 1 84 ? -9.581 -4.464 -9.080 1.00 80.62 84 ARG A CA 1
ATOM 670 C C . ARG A 1 84 ? -10.721 -4.448 -10.091 1.00 80.62 84 ARG A C 1
ATOM 672 O O . ARG A 1 84 ? -10.439 -4.447 -11.279 1.00 80.62 84 ARG A O 1
ATOM 679 N N . ALA A 1 85 ? -11.969 -4.397 -9.638 1.00 82.12 85 ALA A N 1
ATOM 680 C CA . ALA A 1 85 ? -13.124 -4.245 -10.512 1.00 82.12 85 ALA A CA 1
ATOM 681 C C . ALA A 1 85 ? -13.100 -2.895 -11.249 1.00 82.12 85 ALA A C 1
ATOM 683 O O . ALA A 1 85 ? -13.392 -2.851 -12.434 1.00 82.12 85 ALA A O 1
ATOM 684 N N . LYS A 1 86 ? -12.670 -1.807 -10.601 1.00 75.75 86 LYS A N 1
ATOM 685 C CA . LYS A 1 86 ? -12.538 -0.478 -11.223 1.00 75.75 86 LYS A CA 1
ATOM 686 C C . LYS A 1 86 ? -11.392 -0.389 -12.230 1.00 75.75 86 LYS A C 1
ATOM 688 O O . LYS A 1 86 ? -11.580 0.169 -13.303 1.00 75.75 86 LYS A O 1
ATOM 693 N N . MET A 1 87 ? -10.233 -0.968 -11.926 1.00 66.69 87 MET A N 1
ATOM 694 C CA . MET A 1 87 ? -9.112 -1.063 -12.871 1.00 66.69 87 MET A CA 1
ATOM 695 C C . MET A 1 87 ? -9.345 -2.108 -13.969 1.00 66.69 87 MET A C 1
ATOM 697 O O . MET A 1 87 ? -8.805 -1.972 -15.057 1.00 66.69 87 MET A O 1
ATOM 701 N N . GLY A 1 88 ? -10.143 -3.142 -13.698 1.00 58.75 88 GLY A N 1
ATOM 702 C CA . GLY A 1 88 ? -10.552 -4.148 -14.681 1.00 58.75 88 GLY A CA 1
ATOM 703 C C . GLY A 1 88 ? -11.766 -3.735 -15.519 1.00 58.75 88 GLY A C 1
ATOM 704 O O . GLY A 1 88 ? -11.967 -4.286 -16.593 1.00 58.75 88 GLY A O 1
ATOM 705 N N . GLY A 1 89 ? -12.560 -2.770 -15.046 1.00 48.69 89 GLY A N 1
ATOM 706 C CA . GLY A 1 89 ? -13.794 -2.294 -15.679 1.00 48.69 89 GLY A CA 1
ATOM 707 C C . GLY A 1 89 ? -13.689 -0.913 -16.331 1.00 48.69 89 GLY A C 1
ATOM 708 O O . GLY A 1 89 ? -14.594 -0.515 -17.057 1.00 48.69 89 GLY A O 1
ATOM 709 N N . GLY A 1 90 ? -12.595 -0.176 -16.117 1.00 46.53 90 GLY A N 1
ATOM 710 C CA . GLY A 1 90 ? -12.357 1.137 -16.714 1.00 46.53 90 GLY A CA 1
ATOM 711 C C . GLY A 1 90 ? -11.050 1.170 -17.500 1.00 46.53 90 GLY A C 1
ATOM 712 O O . GLY A 1 90 ? -9.995 1.359 -16.910 1.00 46.53 90 GLY A O 1
ATOM 713 N N . ARG A 1 91 ? -11.135 1.031 -18.833 1.00 45.81 91 ARG A N 1
ATOM 714 C CA . ARG A 1 91 ? -10.058 1.319 -19.808 1.00 45.81 91 ARG A CA 1
ATOM 715 C C . ARG A 1 91 ? -8.699 0.672 -19.487 1.00 45.81 91 ARG A C 1
ATOM 717 O O . ARG A 1 91 ? -7.754 1.336 -19.074 1.00 45.81 91 ARG A O 1
ATOM 724 N N . GLY A 1 92 ? -8.595 -0.626 -19.765 1.00 38.84 92 GLY A N 1
ATOM 725 C CA . GLY A 1 92 ? -7.322 -1.350 -19.691 1.00 38.84 92 GLY A CA 1
ATOM 726 C C . GLY A 1 92 ? -7.365 -2.824 -20.103 1.00 38.84 92 GLY A C 1
ATOM 727 O O . GLY A 1 92 ? -6.530 -3.591 -19.639 1.00 38.84 92 GLY A O 1
ATOM 728 N N . GLY A 1 93 ? -8.324 -3.233 -20.942 1.00 40.38 93 GLY A N 1
ATOM 729 C CA . GLY A 1 93 ? -8.137 -4.385 -21.840 1.00 40.38 93 GLY A CA 1
ATOM 730 C C . GLY A 1 93 ? -7.215 -3.958 -22.991 1.00 40.38 93 GLY A C 1
ATOM 731 O O . GLY A 1 93 ? -7.154 -2.761 -23.268 1.00 40.38 93 GLY A O 1
ATOM 732 N N . PRO A 1 94 ? -6.434 -4.875 -23.581 1.00 40.41 94 PRO A N 1
ATOM 733 C CA . PRO A 1 94 ? -5.085 -4.609 -24.074 1.00 40.41 94 PRO A CA 1
ATOM 734 C C . PRO A 1 94 ? -5.042 -3.531 -25.158 1.00 40.41 94 PRO A C 1
ATOM 736 O O . PRO A 1 94 ? -5.994 -3.341 -25.911 1.00 40.41 94 PRO A O 1
ATOM 739 N N . GLY A 1 95 ? -3.891 -2.868 -25.287 1.00 40.34 95 GLY A N 1
ATOM 740 C CA . GLY A 1 95 ? -3.490 -2.261 -26.553 1.00 40.34 95 GLY A CA 1
ATOM 741 C C . GLY A 1 95 ? -3.444 -3.334 -27.644 1.00 40.34 95 GLY A C 1
ATOM 742 O O . GLY A 1 95 ? -2.393 -3.901 -27.921 1.00 40.34 95 GLY A O 1
ATOM 743 N N . GLY A 1 96 ? -4.616 -3.623 -28.206 1.00 40.34 96 GLY A N 1
ATOM 744 C CA . GLY A 1 96 ? -4.883 -4.612 -29.236 1.00 40.34 96 GLY A CA 1
ATOM 745 C C . GLY A 1 96 ? -6.343 -5.091 -29.174 1.00 40.34 96 GLY A C 1
ATOM 746 O O . GLY A 1 96 ? -6.698 -5.739 -28.193 1.00 40.34 96 GLY A O 1
ATOM 747 N N . PRO A 1 97 ? -7.196 -4.865 -30.190 1.00 41.03 97 PRO A N 1
ATOM 748 C CA . PRO A 1 97 ? -7.054 -4.011 -31.365 1.00 41.03 97 PRO A CA 1
ATOM 749 C C . PRO A 1 97 ? -8.023 -2.816 -31.315 1.00 41.03 97 PRO A C 1
ATOM 751 O O . PRO A 1 97 ? -9.118 -2.891 -30.761 1.00 41.03 97 PRO A O 1
ATOM 754 N N . GLY A 1 98 ? -7.706 -1.751 -32.051 1.00 41.50 98 GLY A N 1
ATOM 755 C CA . GLY A 1 98 ? -8.720 -0.864 -32.636 1.00 41.50 98 GLY A CA 1
ATOM 756 C C . GLY A 1 98 ? -9.594 -1.587 -33.678 1.00 41.50 98 GLY A C 1
ATOM 757 O O . GLY A 1 98 ? -9.903 -1.026 -34.721 1.00 41.50 98 GLY A O 1
ATOM 758 N N . GLY A 1 99 ? -9.963 -2.842 -33.419 1.00 42.50 99 GLY A N 1
ATOM 759 C CA . GLY A 1 99 ? -10.894 -3.635 -34.198 1.00 42.50 99 GLY A CA 1
ATOM 760 C C . GLY A 1 99 ? -12.279 -3.424 -33.619 1.00 42.50 99 GLY A C 1
ATOM 761 O O . GLY A 1 99 ? -12.679 -4.104 -32.680 1.00 42.50 99 GLY A O 1
ATOM 762 N N . ARG A 1 100 ? -12.997 -2.449 -34.173 1.00 46.38 100 ARG A N 1
ATOM 763 C CA . ARG A 1 100 ? -14.452 -2.357 -34.046 1.00 46.38 100 ARG A CA 1
ATOM 764 C C . ARG A 1 100 ? -15.069 -3.656 -34.596 1.00 46.38 100 ARG A C 1
ATOM 766 O O . ARG A 1 100 ? -14.868 -3.928 -35.779 1.00 46.38 100 ARG A O 1
ATOM 773 N N . PRO A 1 101 ? -15.832 -4.436 -33.814 1.00 40.78 101 PRO A N 1
ATOM 774 C CA . PRO A 1 101 ? -16.638 -5.519 -34.357 1.00 40.78 101 PRO A CA 1
ATOM 775 C C . PRO A 1 101 ? -17.981 -4.952 -34.847 1.00 40.78 101 PRO A C 1
ATOM 777 O O . PRO A 1 101 ? -18.790 -4.510 -34.041 1.00 40.78 101 PRO A O 1
ATOM 780 N N . GLY A 1 102 ? -18.193 -4.975 -36.167 1.00 40.34 102 GLY A N 1
ATOM 781 C CA . GLY A 1 102 ? -19.494 -5.264 -36.793 1.00 40.34 102 GLY A CA 1
ATOM 782 C C . GLY A 1 102 ? -20.595 -4.188 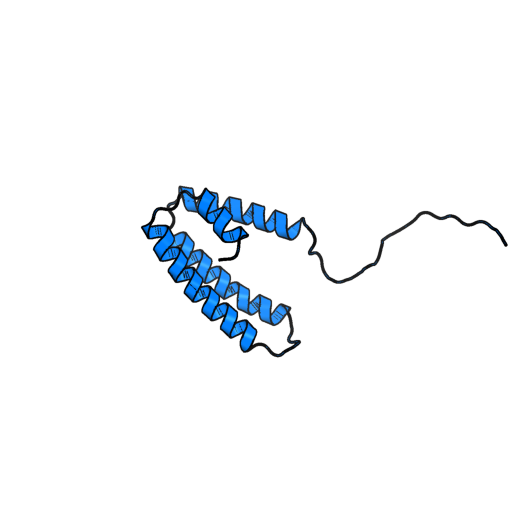-36.866 1.00 40.34 102 GLY A C 1
ATOM 783 O O . GLY A 1 102 ? -21.412 -4.103 -35.962 1.00 40.34 102 GLY A O 1
ATOM 784 N N . GLY A 1 103 ? -20.702 -3.539 -38.043 1.00 46.22 103 GLY A N 1
ATOM 785 C CA . GLY A 1 103 ? -21.953 -3.295 -38.813 1.00 46.22 103 GLY A CA 1
ATOM 786 C C . GLY A 1 103 ? -23.014 -2.301 -38.286 1.00 46.22 103 GLY A C 1
ATOM 787 O O . GLY A 1 103 ? -22.955 -1.924 -37.122 1.00 46.22 103 GLY A O 1
ATOM 788 N N . PRO A 1 104 ? -24.007 -1.866 -39.106 1.00 45.88 104 PRO A N 1
ATOM 789 C CA . PRO A 1 104 ? -24.435 -2.394 -40.408 1.00 45.88 104 PRO A CA 1
ATOM 790 C C . PRO A 1 104 ? -24.313 -1.377 -41.568 1.00 45.88 104 PRO A C 1
ATOM 792 O O . PRO A 1 104 ? -23.981 -0.211 -41.379 1.00 45.88 104 PRO A O 1
ATOM 795 N N . GLY A 1 105 ? -24.523 -1.862 -42.793 1.00 47.94 105 GLY A N 1
ATOM 796 C CA . GLY A 1 105 ? -24.154 -1.195 -44.039 1.00 47.94 105 GLY A CA 1
ATOM 797 C C . GLY A 1 105 ? -24.833 0.136 -44.371 1.00 47.94 105 GLY A C 1
ATOM 798 O O . GLY A 1 105 ? -25.884 0.485 -43.842 1.00 47.94 105 GLY A O 1
ATOM 799 N N . ARG A 1 106 ? -24.221 0.827 -45.341 1.00 47.31 106 ARG A N 1
ATOM 800 C CA . ARG A 1 106 ? -24.889 1.738 -46.277 1.00 47.31 106 ARG A CA 1
ATOM 801 C C . ARG A 1 106 ? -23.988 1.999 -47.494 1.00 47.31 106 ARG A C 1
ATOM 803 O O . ARG A 1 106 ? -23.286 2.998 -47.554 1.00 47.31 106 ARG A O 1
ATOM 810 N N . GLY A 1 107 ? -24.011 1.093 -48.472 1.00 45.47 107 GLY A N 1
ATOM 811 C CA . GLY A 1 107 ? -24.186 1.580 -49.848 1.00 45.47 107 GLY A CA 1
ATOM 812 C C . GLY A 1 107 ? -25.633 2.087 -49.952 1.00 45.47 107 GLY A C 1
ATOM 813 O O . GLY A 1 107 ? -26.478 1.539 -49.236 1.00 45.47 107 GLY A O 1
ATOM 814 N N . PRO A 1 108 ? -25.946 3.135 -50.733 1.00 48.75 108 PRO A N 1
ATOM 815 C CA . PRO A 1 108 ? -25.481 3.295 -52.113 1.00 48.75 108 PRO A CA 1
ATOM 816 C C . PRO A 1 108 ? -25.038 4.726 -52.505 1.00 48.75 108 PRO A C 1
ATOM 818 O O . PRO A 1 108 ? -25.478 5.697 -51.905 1.00 48.75 108 PRO A O 1
ATOM 821 N N . GLY A 1 109 ? -24.256 4.822 -53.588 1.00 41.41 109 GLY A N 1
ATOM 822 C CA . GLY A 1 109 ? -24.352 5.885 -54.603 1.00 41.41 109 GLY A CA 1
ATOM 823 C C . GLY A 1 109 ? -23.797 7.286 -54.303 1.00 41.41 109 GLY A C 1
ATOM 824 O O . GLY A 1 109 ? -24.142 7.907 -53.305 1.00 41.41 109 GLY A O 1
ATOM 825 N N . GLY A 1 110 ? -23.061 7.833 -55.278 1.00 41.38 110 GLY A N 1
ATOM 826 C CA . GLY A 1 110 ? -23.104 9.269 -55.571 1.00 41.38 110 GLY A CA 1
ATOM 827 C C . GLY A 1 110 ? -21.761 9.953 -55.815 1.00 41.38 110 GLY A C 1
ATOM 828 O O . GLY A 1 110 ? -21.110 10.328 -54.846 1.00 41.38 110 GLY A O 1
ATOM 829 N N . LEU A 1 111 ? -21.514 10.223 -57.109 1.00 36.22 111 LEU A N 1
ATOM 830 C CA . LEU A 1 111 ? -20.618 11.223 -57.723 1.00 36.22 111 LEU A CA 1
ATOM 831 C C . LEU A 1 111 ? -19.134 10.853 -57.868 1.00 36.22 111 LEU A C 1
ATOM 833 O O . LEU A 1 111 ? -18.391 10.859 -56.866 1.00 36.22 111 LEU A O 1
#

Organism: NCBI:txid661478

Secondary structure (DSSP, 8-state):
--HHHHHHHHHTT--HHHHHHHHHHHHHHHHHHHHHHHHSPTT--HHHHHHHHHHHHHHHHHHHHHHS-HHHHHHHHHHHHHHHHHHHHSS-S-S----------------

Foldseek 3Di:
DPPLVVVLVVVLPDDPVLVVQLVVLVVVLVVQLVVLVVPAPDVHDVVVSVVSNVVSVVVSLVSSVVSGDPVSNVSSVVSVVVVCCVVVVPPPDDPDDPDDDDDDDDDDDDD

Nearest PDB structures (foldseek):
  6j5t-assembly1_G  TM=3.715E-01  e=5.800E+00  Arabidopsis thaliana

Sequence (111 aa):
MAKMEADMFAKLNLTADQKKKIKGFQAARDAKMKKLMTTAPKGGDPRALFSQFRPISQDYRKSVESVLKPDQKKKYDDLRKEMRAKMGGGRGGPGGPGGRPGGPGRGPGGL

pLDDT: mean 77.78, std 18.98, range [36.22, 94.12]